Protein AF-M5P3E3-F1 (afdb_monomer)

Mean predicted aligned error: 1.96 Å

Structure (mmCIF, N/CA/C/O backbone):
data_AF-M5P3E3-F1
#
_entry.id   AF-M5P3E3-F1
#
loop_
_atom_site.group_PDB
_atom_site.id
_atom_site.type_symbol
_atom_site.label_atom_id
_atom_site.label_alt_id
_atom_site.label_comp_id
_atom_site.label_asym_id
_atom_site.label_entity_id
_atom_site.label_seq_id
_atom_site.pdbx_PDB_ins_code
_atom_site.Cartn_x
_atom_site.Cartn_y
_atom_site.Cartn_z
_atom_site.occupancy
_atom_site.B_iso_or_equiv
_atom_site.auth_seq_id
_atom_site.auth_comp_id
_atom_site.auth_asym_id
_atom_site.auth_atom_id
_atom_site.pdbx_PDB_model_num
ATOM 1 N N . MET A 1 1 ? -2.694 -1.749 -7.810 1.00 97.19 1 MET A N 1
ATOM 2 C CA . MET A 1 1 ? -2.571 -2.026 -6.359 1.00 97.19 1 MET A CA 1
ATOM 3 C C . MET A 1 1 ? -3.849 -1.734 -5.591 1.00 97.19 1 MET A C 1
ATOM 5 O O . MET A 1 1 ? -4.296 -2.624 -4.891 1.00 97.19 1 MET A O 1
ATOM 9 N N . ASN A 1 2 ? -4.477 -0.562 -5.753 1.00 97.75 2 ASN A N 1
ATOM 10 C CA . ASN A 1 2 ? -5.707 -0.230 -5.012 1.00 97.75 2 ASN A CA 1
ATOM 11 C C . ASN A 1 2 ? -6.861 -1.230 -5.200 1.00 97.75 2 ASN A C 1
ATOM 13 O O . ASN A 1 2 ? -7.500 -1.558 -4.217 1.00 97.75 2 ASN A O 1
ATOM 17 N N . ILE A 1 3 ? -7.090 -1.767 -6.408 1.00 98.62 3 ILE A N 1
ATOM 18 C CA . ILE A 1 3 ? -8.136 -2.791 -6.633 1.00 98.62 3 ILE A CA 1
ATOM 19 C C . ILE A 1 3 ? -7.896 -4.022 -5.744 1.00 98.62 3 ILE A C 1
ATOM 21 O O . ILE A 1 3 ? -8.772 -4.399 -4.983 1.00 98.62 3 ILE A O 1
ATOM 25 N N . ILE A 1 4 ? -6.667 -4.557 -5.744 1.00 98.69 4 ILE A N 1
ATOM 26 C CA . ILE A 1 4 ? -6.268 -5.677 -4.872 1.00 98.69 4 ILE A CA 1
ATOM 27 C C . ILE A 1 4 ? -6.534 -5.342 -3.402 1.00 98.69 4 ILE A C 1
ATOM 29 O O . ILE A 1 4 ? -7.075 -6.160 -2.668 1.00 98.69 4 ILE A O 1
ATOM 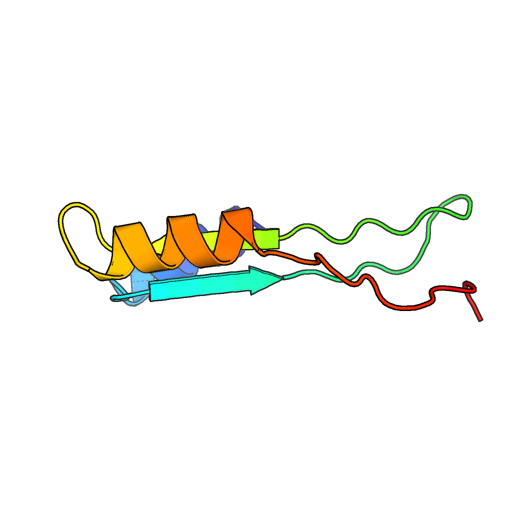33 N N . MET A 1 5 ? -6.146 -4.141 -2.962 1.00 98.81 5 MET A N 1
ATOM 34 C CA . MET A 1 5 ? -6.371 -3.717 -1.582 1.00 98.81 5 MET A CA 1
ATOM 35 C C . MET A 1 5 ? -7.868 -3.640 -1.252 1.00 98.81 5 MET A C 1
ATOM 37 O O . MET A 1 5 ? -8.266 -4.120 -0.199 1.00 98.81 5 MET A O 1
ATOM 41 N N . ASN A 1 6 ? -8.687 -3.077 -2.141 1.00 98.75 6 ASN A N 1
ATOM 42 C CA . ASN A 1 6 ? -10.123 -2.909 -1.929 1.00 98.75 6 ASN A CA 1
ATOM 43 C C . ASN A 1 6 ? -10.841 -4.257 -1.818 1.00 98.75 6 ASN A C 1
ATOM 45 O O . ASN A 1 6 ? -11.583 -4.454 -0.861 1.00 98.75 6 ASN A O 1
ATOM 49 N N . ASP A 1 7 ? -10.554 -5.197 -2.722 1.00 98.81 7 ASP A N 1
ATOM 50 C CA . ASP A 1 7 ? -11.157 -6.536 -2.698 1.00 98.81 7 ASP A CA 1
ATOM 51 C C . ASP A 1 7 ? -10.793 -7.279 -1.395 1.00 98.81 7 ASP A C 1
ATOM 53 O O . ASP A 1 7 ? -11.617 -7.964 -0.788 1.00 98.81 7 ASP A O 1
ATOM 57 N N . LEU A 1 8 ? -9.556 -7.102 -0.912 1.00 98.75 8 LEU A N 1
ATOM 58 C CA . LEU A 1 8 ? -9.095 -7.662 0.362 1.00 98.75 8 LEU A CA 1
ATOM 59 C C . LEU A 1 8 ? -9.721 -6.971 1.582 1.00 98.75 8 LEU A C 1
ATOM 61 O O . LEU A 1 8 ? -9.991 -7.636 2.585 1.00 98.75 8 LEU A O 1
ATOM 65 N N . ILE A 1 9 ? -9.950 -5.656 1.518 1.00 98.75 9 ILE A N 1
ATOM 66 C CA . ILE A 1 9 ? -10.660 -4.913 2.566 1.00 98.75 9 ILE A CA 1
ATOM 67 C C . ILE A 1 9 ? -12.100 -5.412 2.670 1.00 98.75 9 ILE A C 1
ATOM 69 O O . ILE A 1 9 ? -12.554 -5.689 3.778 1.00 98.75 9 ILE A O 1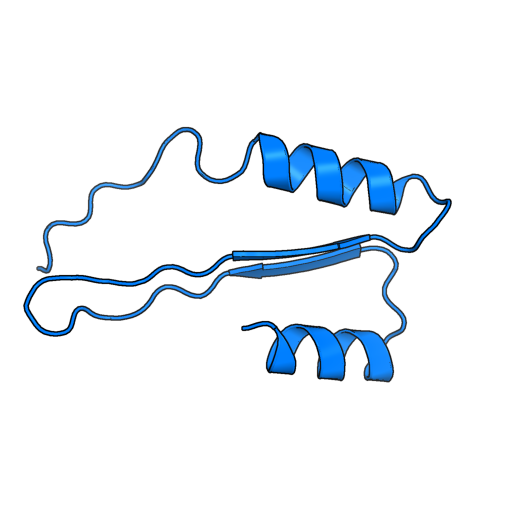
ATOM 73 N N . GLU A 1 10 ? -12.792 -5.565 1.540 1.00 98.75 10 GLU A N 1
ATOM 74 C CA . GLU A 1 10 ? -14.175 -6.045 1.495 1.00 98.75 10 GLU A CA 1
ATOM 75 C C . GLU A 1 10 ? -14.299 -7.468 2.049 1.00 98.75 10 GLU A C 1
ATOM 77 O O . GLU A 1 10 ? -15.173 -7.742 2.870 1.00 98.75 10 GLU A O 1
ATOM 82 N N . LEU A 1 11 ? -13.388 -8.364 1.658 1.00 98.75 11 LEU A N 1
ATOM 83 C CA . LEU A 1 11 ? -13.424 -9.761 2.083 1.00 98.75 11 LEU A CA 1
ATOM 84 C C . LEU A 1 11 ? -13.159 -9.947 3.585 1.00 98.75 11 LEU A C 1
ATOM 86 O O . LEU A 1 11 ? -13.725 -10.848 4.203 1.00 9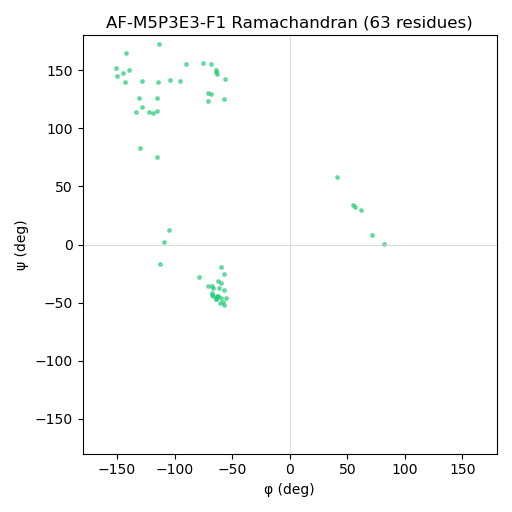8.75 11 LEU A O 1
ATOM 90 N N . MET A 1 12 ? -12.250 -9.156 4.161 1.00 98.69 12 MET A N 1
ATOM 91 C CA . MET A 1 12 ? -11.701 -9.435 5.494 1.00 98.69 12 MET A CA 1
ATOM 92 C C . MET A 1 12 ? -12.098 -8.429 6.572 1.00 98.69 12 MET A C 1
ATOM 94 O O . MET A 1 12 ? -11.881 -8.721 7.748 1.00 98.69 12 MET A O 1
ATOM 98 N N . ASP A 1 13 ? -12.597 -7.246 6.201 1.00 98.38 13 ASP A N 1
ATOM 99 C CA . ASP A 1 13 ? -12.741 -6.090 7.098 1.00 98.38 13 ASP A CA 1
ATOM 100 C C . ASP A 1 13 ? -11.512 -5.932 8.029 1.00 98.38 13 ASP A C 1
ATOM 102 O O . ASP A 1 13 ? -11.607 -6.018 9.261 1.00 98.38 13 ASP A O 1
ATOM 106 N N . PRO A 1 14 ? -10.291 -5.777 7.481 1.00 98.75 14 PRO A N 1
ATOM 107 C CA . PRO A 1 14 ? -9.084 -5.841 8.283 1.00 98.75 14 PRO A CA 1
ATOM 108 C C . PRO A 1 14 ? -8.980 -4.638 9.225 1.00 98.75 14 PRO A C 1
ATOM 110 O O . PRO A 1 14 ? -9.490 -3.544 8.982 1.00 98.75 14 PRO A O 1
ATOM 113 N N . ARG A 1 15 ? -8.243 -4.822 10.321 1.00 98.62 15 ARG A N 1
ATOM 114 C CA . ARG A 1 15 ? -7.861 -3.701 11.192 1.00 98.62 15 ARG A CA 1
ATOM 115 C C . ARG A 1 15 ? -6.881 -2.763 10.480 1.00 98.62 15 ARG A C 1
ATOM 117 O O . ARG A 1 15 ? -7.029 -1.549 10.561 1.00 98.62 15 ARG A O 1
ATOM 124 N N . TYR A 1 16 ? -5.900 -3.344 9.796 1.00 98.88 16 TYR A N 1
ATOM 125 C CA . TYR A 1 16 ? -4.865 -2.675 9.014 1.00 98.88 16 TYR A CA 1
ATOM 126 C C . TYR A 1 16 ? -4.446 -3.588 7.854 1.00 98.88 16 TYR A C 1
ATOM 128 O O . TYR A 1 16 ? -4.407 -4.807 8.039 1.00 98.88 16 TYR A O 1
ATOM 136 N N . ILE A 1 17 ? -4.117 -3.018 6.697 1.00 98.81 17 ILE A N 1
ATOM 137 C CA . ILE A 1 17 ? -3.538 -3.733 5.552 1.00 98.81 17 ILE A CA 1
ATOM 138 C C . ILE A 1 17 ? -2.650 -2.785 4.737 1.00 98.81 17 ILE A C 1
ATOM 140 O O . ILE A 1 17 ? -2.886 -1.580 4.701 1.00 98.81 17 ILE A O 1
ATOM 144 N N . GLU A 1 18 ? -1.638 -3.327 4.066 1.00 98.81 18 GLU A N 1
ATOM 145 C CA . GLU A 1 18 ? -0.844 -2.611 3.069 1.00 98.81 18 GLU A CA 1
ATOM 146 C C . GLU A 1 18 ? -0.542 -3.507 1.872 1.00 98.81 18 GLU A C 1
ATOM 148 O O . GLU A 1 18 ? -0.448 -4.729 1.993 1.00 98.81 18 GLU A O 1
ATOM 153 N N . VAL A 1 19 ? -0.407 -2.883 0.708 1.00 98.69 19 VAL A N 1
ATOM 154 C CA . VAL A 1 19 ? -0.102 -3.543 -0.553 1.00 98.69 19 VAL A CA 1
ATOM 155 C C . VAL A 1 19 ? 1.003 -2.750 -1.244 1.00 98.69 19 VAL A C 1
ATOM 157 O O . VAL A 1 19 ? 0.791 -1.615 -1.674 1.00 98.69 19 VAL A O 1
ATOM 160 N N . TRP A 1 20 ? 2.175 -3.369 -1.377 1.00 98.75 20 TRP A N 1
ATOM 161 C CA . TRP A 1 20 ? 3.337 -2.802 -2.060 1.00 98.75 20 TRP A CA 1
ATOM 162 C C . TRP A 1 20 ? 3.660 -3.636 -3.297 1.00 98.75 20 TRP A C 1
ATOM 164 O O . TRP A 1 20 ? 3.987 -4.817 -3.191 1.00 98.75 20 TRP A O 1
ATOM 174 N N . GLY A 1 21 ? 3.516 -3.039 -4.477 1.00 98.31 21 GLY A N 1
ATOM 175 C CA . GLY A 1 21 ? 3.943 -3.645 -5.733 1.00 98.31 21 GLY A CA 1
ATOM 176 C C . GLY A 1 21 ? 5.336 -3.164 -6.110 1.00 98.31 21 GLY A C 1
ATOM 177 O O . GLY A 1 21 ? 5.612 -1.980 -5.967 1.00 98.31 21 GLY A O 1
ATOM 178 N N . LYS A 1 22 ? 6.168 -4.065 -6.635 1.00 98.19 22 LYS A N 1
ATOM 179 C CA . LYS A 1 22 ? 7.446 -3.731 -7.271 1.00 98.19 22 LYS A CA 1
ATOM 180 C C . LYS A 1 22 ? 7.446 -4.264 -8.696 1.00 98.19 22 LYS A C 1
ATOM 182 O O . LYS A 1 22 ? 7.331 -5.478 -8.889 1.00 98.19 22 LYS A O 1
ATOM 187 N N . PHE A 1 23 ? 7.473 -3.384 -9.693 1.00 98.25 23 PHE A N 1
ATOM 188 C CA . PHE A 1 23 ? 7.301 -3.787 -11.094 1.00 98.25 23 PHE A CA 1
ATOM 189 C C . PHE A 1 23 ? 8.623 -3.784 -11.853 1.00 98.25 23 PHE A C 1
ATOM 191 O O . PHE A 1 23 ? 9.440 -2.879 -11.724 1.00 98.25 23 PHE A O 1
ATOM 198 N N . THR A 1 24 ? 8.796 -4.775 -12.730 1.00 97.81 24 THR A N 1
ATOM 199 C CA . THR A 1 24 ? 9.946 -4.809 -13.644 1.00 97.81 24 THR A CA 1
ATOM 200 C C . THR A 1 24 ? 9.920 -3.619 -14.608 1.00 97.81 24 THR A C 1
ATOM 202 O O . THR A 1 24 ? 8.838 -3.193 -15.029 1.00 97.81 24 THR A O 1
ATOM 205 N N . PRO A 1 25 ? 11.092 -3.096 -15.003 1.00 98.00 25 PRO A N 1
ATOM 206 C CA . PRO A 1 25 ? 11.171 -1.869 -15.775 1.00 98.00 25 PRO A CA 1
ATOM 207 C C . PRO A 1 25 ? 10.521 -1.989 -17.158 1.00 98.00 25 PRO A C 1
ATOM 209 O O . PRO A 1 25 ? 10.537 -3.041 -17.810 1.00 98.00 25 PRO A O 1
ATOM 212 N N . ARG A 1 26 ? 9.974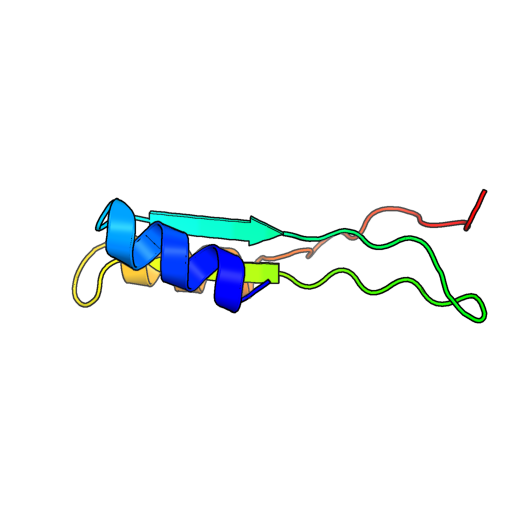 -0.875 -17.645 1.00 98.19 26 ARG A N 1
ATOM 213 C CA . ARG A 1 26 ? 9.580 -0.663 -19.045 1.00 98.19 26 ARG A CA 1
ATOM 214 C C . ARG A 1 26 ? 10.153 0.677 -19.489 1.00 98.19 26 ARG A C 1
ATOM 216 O O . ARG A 1 26 ? 9.976 1.679 -18.810 1.00 98.19 26 ARG A O 1
ATOM 2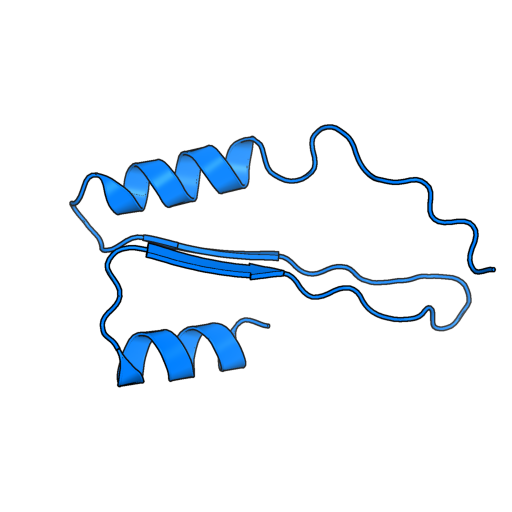23 N N . GLY A 1 27 ? 10.908 0.686 -20.590 1.00 97.06 27 GLY A N 1
ATOM 224 C CA . GLY A 1 27 ? 11.641 1.888 -21.010 1.00 97.06 27 GLY A CA 1
ATOM 225 C C . GLY A 1 27 ? 12.691 2.360 -19.993 1.00 97.06 27 GLY A C 1
ATOM 226 O O . GLY A 1 27 ? 12.945 3.553 -19.897 1.00 97.06 27 GLY A O 1
ATOM 227 N N . GLY A 1 28 ? 13.271 1.440 -19.212 1.00 96.75 28 GLY A N 1
ATOM 228 C CA . GLY A 1 28 ? 14.288 1.751 -18.197 1.00 96.75 28 GLY A CA 1
ATOM 229 C C . GLY A 1 28 ? 13.747 2.258 -16.854 1.00 96.75 28 GLY A C 1
ATOM 230 O O . GLY A 1 28 ? 14.544 2.511 -15.957 1.00 96.75 28 GLY A O 1
ATOM 231 N N . ILE A 1 29 ? 12.424 2.374 -16.696 1.00 97.88 29 ILE A N 1
ATOM 232 C CA . ILE A 1 29 ? 11.769 2.850 -15.470 1.00 97.88 29 ILE A CA 1
ATOM 233 C C . ILE A 1 29 ? 10.944 1.715 -14.858 1.00 97.88 29 ILE A C 1
ATOM 235 O O . ILE A 1 29 ? 10.099 1.133 -15.544 1.00 97.88 29 ILE A O 1
ATOM 239 N N . SER A 1 30 ? 11.179 1.410 -13.582 1.00 98.19 30 SER A N 1
ATOM 240 C CA . SER A 1 30 ? 10.291 0.608 -12.731 1.00 98.19 30 SER A CA 1
ATOM 241 C C . SER A 1 30 ? 9.290 1.510 -12.003 1.00 98.19 30 SER A C 1
ATOM 243 O O . SER A 1 30 ? 9.520 2.706 -11.823 1.00 98.19 30 SER A O 1
ATOM 245 N N . ILE A 1 31 ? 8.143 0.949 -11.622 1.00 98.44 31 ILE A N 1
ATOM 246 C CA . ILE A 1 31 ? 7.094 1.666 -10.889 1.00 98.44 31 ILE A CA 1
ATOM 247 C C . ILE A 1 31 ? 6.745 0.820 -9.675 1.00 98.44 31 ILE A C 1
ATOM 249 O O . ILE A 1 31 ? 6.223 -0.281 -9.843 1.00 98.44 31 ILE A O 1
ATOM 253 N N . ASP A 1 32 ? 6.960 1.358 -8.477 1.00 98.56 32 ASP A N 1
ATOM 254 C CA . ASP A 1 32 ? 6.767 0.620 -7.228 1.00 98.56 32 ASP A CA 1
ATOM 255 C C . ASP A 1 32 ? 5.628 1.235 -6.393 1.00 98.56 32 ASP A C 1
ATOM 257 O O . ASP A 1 32 ? 5.860 1.975 -5.438 1.00 98.56 32 ASP A O 1
ATOM 261 N N . PRO A 1 33 ? 4.357 1.005 -6.775 1.00 98.50 33 PRO A N 1
ATOM 262 C CA . PRO A 1 33 ? 3.212 1.588 -6.089 1.00 98.50 33 PRO A CA 1
ATOM 263 C C . PRO A 1 33 ? 2.993 0.970 -4.701 1.00 98.50 33 PRO A C 1
ATOM 265 O O . PRO A 1 33 ? 2.846 -0.248 -4.564 1.00 98.50 33 PRO A O 1
ATOM 268 N N . TYR A 1 34 ? 2.836 1.828 -3.697 1.00 98.81 34 TYR A N 1
ATOM 269 C CA . TYR A 1 34 ? 2.432 1.476 -2.336 1.00 98.81 34 TYR A CA 1
ATOM 270 C C . TYR A 1 34 ? 1.059 2.063 -2.003 1.00 98.81 34 TYR A C 1
ATOM 272 O O . TYR A 1 34 ? 0.741 3.194 -2.367 1.00 98.81 34 TYR A O 1
ATOM 280 N N . THR A 1 35 ? 0.234 1.285 -1.310 1.00 98.81 35 THR A N 1
ATOM 281 C CA . THR A 1 35 ? -1.032 1.741 -0.733 1.00 98.81 35 THR A CA 1
ATOM 282 C C . THR A 1 35 ? -1.271 1.028 0.590 1.00 98.81 35 THR A C 1
ATOM 284 O O . THR A 1 35 ? -0.847 -0.115 0.772 1.00 98.81 35 THR A O 1
ATOM 287 N N . ASN A 1 36 ? -1.922 1.697 1.534 1.00 98.88 36 ASN A N 1
ATOM 288 C CA . ASN A 1 36 ? -2.281 1.108 2.811 1.00 98.88 36 ASN A CA 1
ATOM 289 C C . ASN A 1 36 ? -3.653 1.595 3.283 1.00 98.88 36 ASN A C 1
ATOM 291 O O . ASN A 1 36 ? -4.218 2.556 2.764 1.00 98.88 36 ASN A O 1
ATOM 295 N N . TYR A 1 37 ? -4.199 0.882 4.259 1.00 98.88 37 TYR A N 1
ATOM 296 C CA . TYR A 1 37 ? -5.478 1.176 4.877 1.00 98.88 37 TYR A CA 1
A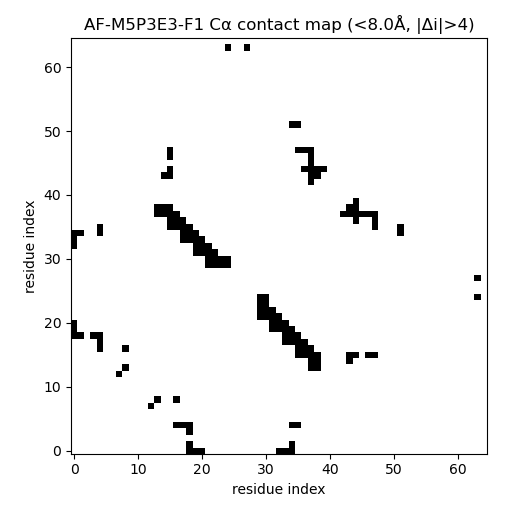TOM 297 C C . TYR A 1 37 ? -5.411 0.866 6.366 1.00 98.88 37 TYR A C 1
ATOM 299 O O . TYR A 1 37 ? -4.867 -0.155 6.795 1.00 98.88 37 TYR A O 1
ATOM 307 N N . GLY A 1 38 ? -6.026 1.737 7.155 1.00 98.81 38 GLY A N 1
ATOM 308 C CA . GLY A 1 38 ? -6.286 1.524 8.566 1.00 98.81 38 GLY A CA 1
ATOM 309 C C . GLY A 1 38 ? -7.753 1.779 8.855 1.00 98.81 38 GLY A C 1
ATOM 310 O O . GLY A 1 38 ? -8.333 2.715 8.311 1.00 98.81 38 GLY A O 1
ATOM 311 N N . ARG A 1 39 ? -8.357 0.959 9.720 1.00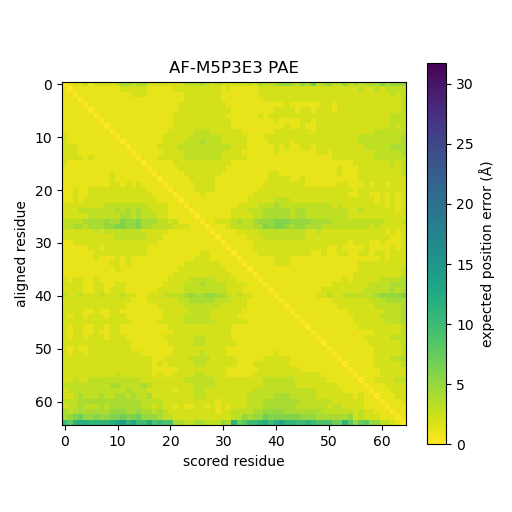 98.62 39 ARG A N 1
ATOM 312 C CA . ARG A 1 39 ? -9.780 1.095 10.043 1.00 98.62 39 ARG A CA 1
ATOM 313 C C . ARG A 1 39 ? -10.094 2.505 10.590 1.00 98.62 39 ARG A C 1
ATOM 315 O O . ARG A 1 39 ? -9.480 2.873 11.601 1.00 98.62 39 ARG A O 1
ATOM 322 N N . PRO A 1 40 ? -11.055 3.248 10.000 1.00 98.62 40 PRO A N 1
ATOM 323 C CA . PRO A 1 40 ? -11.350 4.631 10.378 1.00 98.62 40 PRO A CA 1
ATOM 324 C C . PRO A 1 40 ? -11.698 4.808 11.857 1.00 98.62 40 PRO A C 1
ATOM 326 O O . PRO A 1 40 ? -12.366 3.959 12.454 1.00 98.62 40 PRO A O 1
ATOM 329 N N . GLY A 1 41 ? -11.248 5.909 12.461 1.00 98.31 41 GLY A N 1
ATOM 330 C CA . GLY A 1 41 ? -11.526 6.258 13.857 1.00 98.31 41 GLY A CA 1
ATOM 331 C C . GLY A 1 41 ? -10.808 5.380 14.887 1.00 98.31 41 GLY A C 1
ATOM 332 O O . GLY A 1 41 ? -11.080 5.471 16.085 1.00 98.31 41 GLY A O 1
ATOM 333 N N . THR A 1 42 ? -9.888 4.517 14.453 1.00 98.75 42 THR A N 1
ATOM 334 C CA . THR A 1 42 ? -9.131 3.625 15.338 1.00 98.75 42 THR A CA 1
ATOM 335 C C . THR A 1 42 ? -7.646 3.976 15.361 1.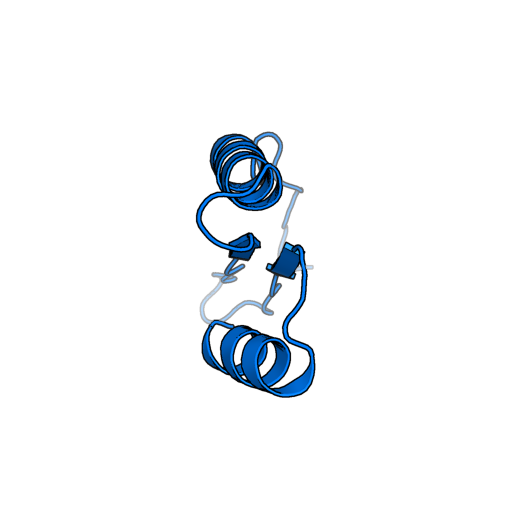00 98.75 42 THR A C 1
ATOM 337 O O . THR A 1 42 ? -7.142 4.760 14.562 1.00 98.75 42 THR A O 1
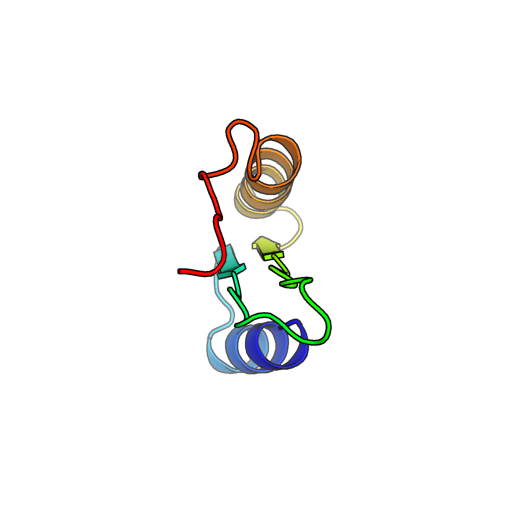ATOM 340 N N . LYS A 1 43 ? -6.883 3.322 16.245 1.00 98.69 43 LYS A N 1
ATOM 341 C CA . LYS A 1 43 ? -5.414 3.422 16.233 1.00 98.69 43 LYS A CA 1
ATOM 342 C C . LYS A 1 43 ? -4.771 2.946 14.920 1.00 98.69 43 LYS A C 1
ATOM 344 O O . LYS A 1 43 ? -3.615 3.271 14.675 1.00 98.69 43 LYS A O 1
ATOM 349 N N . TYR A 1 44 ? -5.482 2.163 14.109 1.00 98.75 44 TYR A N 1
ATOM 350 C CA . TYR A 1 44 ? -4.952 1.619 12.863 1.00 98.75 44 TYR A CA 1
ATOM 351 C C . TYR A 1 44 ? -4.951 2.644 11.726 1.00 98.75 44 TYR A C 1
ATOM 353 O O . TYR A 1 44 ? -4.075 2.579 10.874 1.00 98.75 44 TYR A O 1
ATOM 361 N N . GLU A 1 45 ? -5.857 3.622 11.749 1.00 98.75 45 GLU A N 1
ATOM 362 C CA . GLU A 1 45 ? -5.826 4.779 10.844 1.00 98.75 45 GLU A CA 1
ATOM 363 C C . GLU A 1 45 ? -4.533 5.583 11.040 1.00 98.75 45 GLU A C 1
ATOM 365 O O . GLU A 1 45 ? -3.752 5.742 10.107 1.00 98.75 45 GLU A O 1
ATOM 370 N N . LYS A 1 46 ? -4.203 5.926 12.293 1.00 98.69 46 LYS A N 1
ATOM 371 C CA . LYS A 1 46 ? -2.921 6.568 12.647 1.00 98.69 46 LYS A CA 1
ATOM 372 C C . LYS A 1 46 ? -1.703 5.723 12.273 1.00 98.69 46 LYS A C 1
ATOM 374 O O . LYS A 1 46 ? -0.647 6.257 11.954 1.00 98.69 46 LYS A O 1
ATOM 379 N N . MET A 1 47 ? -1.826 4.396 12.336 1.00 98.75 47 MET A N 1
ATOM 380 C CA . MET A 1 47 ? -0.771 3.491 11.879 1.00 98.75 47 MET A CA 1
ATOM 381 C C . MET A 1 47 ? -0.590 3.568 10.358 1.00 98.75 47 MET A C 1
ATOM 383 O O . MET A 1 47 ? 0.551 3.587 9.903 1.00 98.75 47 MET A O 1
ATOM 387 N N . ALA A 1 48 ? -1.676 3.632 9.584 1.00 98.81 48 ALA A N 1
ATOM 388 C CA . ALA A 1 48 ? -1.622 3.807 8.135 1.00 98.81 48 ALA A CA 1
ATOM 389 C C . ALA A 1 48 ? -0.996 5.154 7.748 1.00 98.81 48 ALA A C 1
ATOM 391 O O . ALA A 1 48 ? -0.067 5.169 6.940 1.00 98.81 48 ALA A O 1
ATOM 392 N N . GLU A 1 49 ? -1.397 6.245 8.408 1.00 98.75 49 GLU A N 1
ATOM 393 C CA . GLU A 1 49 ? -0.776 7.569 8.257 1.00 98.75 49 GLU A CA 1
ATOM 394 C C . GLU A 1 49 ? 0.721 7.534 8.577 1.00 98.75 49 GLU A C 1
ATOM 396 O O . GLU A 1 49 ? 1.544 7.940 7.760 1.00 98.75 49 GLU A O 1
ATOM 401 N N . TYR A 1 50 ? 1.093 6.990 9.742 1.00 98.81 50 TYR A N 1
ATOM 402 C CA . TYR A 1 50 ? 2.489 6.911 10.166 1.00 98.81 50 TYR A CA 1
ATOM 403 C C . TYR A 1 50 ? 3.333 6.107 9.175 1.00 98.81 50 TYR A C 1
ATOM 405 O O . TYR A 1 50 ? 4.424 6.535 8.799 1.00 98.81 50 TYR A O 1
ATOM 413 N N . ARG A 1 51 ? 2.840 4.945 8.730 1.00 98.75 51 ARG A N 1
ATOM 414 C CA . ARG A 1 51 ? 3.567 4.100 7.777 1.00 98.75 51 ARG A CA 1
ATOM 415 C C . ARG A 1 51 ? 3.676 4.749 6.409 1.00 98.75 51 ARG A C 1
ATOM 417 O O . ARG A 1 51 ? 4.725 4.612 5.799 1.00 98.75 51 ARG A O 1
ATOM 424 N N . LEU A 1 52 ? 2.656 5.484 5.969 1.00 98.56 52 LEU A N 1
ATOM 425 C CA . LEU A 1 52 ? 2.703 6.239 4.720 1.00 98.56 52 LEU A CA 1
ATOM 426 C C . LEU A 1 52 ? 3.716 7.391 4.798 1.00 98.56 52 LEU A C 1
ATOM 428 O O . LEU A 1 52 ? 4.523 7.550 3.892 1.00 98.56 52 LEU A O 1
ATOM 432 N N . MET A 1 53 ? 3.727 8.151 5.898 1.00 98.56 53 MET A N 1
ATOM 433 C CA . MET A 1 53 ? 4.677 9.254 6.109 1.00 98.56 53 MET A CA 1
ATOM 434 C C . MET A 1 53 ? 6.138 8.797 6.151 1.00 98.56 53 MET A C 1
ATOM 436 O O . MET A 1 53 ? 7.028 9.558 5.788 1.00 98.56 53 MET A O 1
ATOM 440 N N . ASN A 1 54 ? 6.381 7.577 6.629 1.00 98.62 54 ASN A N 1
ATOM 441 C CA . ASN A 1 54 ? 7.718 6.995 6.742 1.00 98.62 54 ASN A CA 1
ATOM 442 C C . ASN A 1 54 ? 7.981 5.936 5.660 1.00 98.62 54 ASN A C 1
ATOM 444 O O . ASN A 1 54 ? 8.936 5.165 5.777 1.00 98.62 54 ASN A O 1
ATOM 448 N N . HIS A 1 55 ? 7.122 5.851 4.641 1.00 98.50 55 HIS A N 1
ATOM 449 C CA . HIS A 1 55 ? 7.270 4.860 3.589 1.00 98.50 55 HIS A CA 1
ATOM 450 C C . HIS A 1 55 ? 8.502 5.187 2.747 1.00 98.50 55 HIS A C 1
ATOM 452 O O . HIS A 1 55 ? 8.659 6.316 2.291 1.00 98.50 55 HIS A O 1
ATOM 458 N N . ASP A 1 56 ? 9.358 4.183 2.560 1.00 97.56 56 ASP A N 1
ATOM 459 C CA . ASP A 1 56 ? 10.509 4.232 1.656 1.00 97.56 56 ASP A CA 1
ATOM 460 C C . ASP A 1 56 ? 11.484 5.405 1.897 1.00 97.56 56 ASP A C 1
ATOM 462 O O . ASP A 1 56 ? 12.099 5.932 0.976 1.00 97.56 56 ASP A O 1
ATOM 466 N N . LEU A 1 57 ? 11.670 5.813 3.163 1.00 97.94 57 LEU A N 1
ATOM 467 C CA . LEU A 1 57 ? 12.650 6.851 3.544 1.00 97.94 57 LEU A CA 1
ATOM 468 C C . LEU A 1 57 ? 14.089 6.515 3.124 1.00 97.94 57 LEU A C 1
ATOM 470 O O . LEU A 1 57 ? 14.921 7.409 2.970 1.00 97.94 57 LEU A O 1
ATOM 474 N N . TYR A 1 58 ? 14.376 5.225 2.972 1.00 98.06 58 TYR A N 1
ATOM 475 C CA . TYR A 1 58 ? 15.660 4.698 2.537 1.00 98.06 58 TYR A CA 1
ATOM 476 C C . TYR A 1 58 ? 15.411 3.710 1.394 1.00 98.06 58 TYR A C 1
ATOM 478 O O . TYR A 1 58 ? 15.316 2.508 1.656 1.00 98.06 58 TYR A O 1
ATOM 486 N N . PRO A 1 59 ? 15.260 4.208 0.154 1.00 97.38 59 PRO A N 1
ATOM 487 C CA . PRO A 1 59 ? 14.974 3.359 -0.991 1.00 97.38 59 PRO A CA 1
ATOM 488 C C . PRO A 1 59 ? 16.127 2.396 -1.272 1.00 97.38 59 PRO A C 1
ATOM 490 O O . PRO A 1 59 ? 17.297 2.687 -1.001 1.00 97.38 59 PRO A O 1
ATOM 493 N N . GLU A 1 60 ? 15.793 1.233 -1.825 1.00 96.31 60 GLU A N 1
ATOM 494 C CA . GLU A 1 60 ? 16.781 0.235 -2.231 1.00 96.31 60 GLU A CA 1
ATOM 495 C C . GLU A 1 60 ? 17.502 0.637 -3.526 1.00 96.31 60 GLU A C 1
ATOM 497 O O . GLU A 1 60 ? 16.987 1.391 -4.354 1.00 96.31 60 GLU A O 1
ATOM 502 N N . THR A 1 61 ? 18.708 0.107 -3.731 1.00 97.81 61 THR A N 1
ATOM 503 C CA . THR A 1 61 ? 19.408 0.268 -5.008 1.00 97.81 61 THR A CA 1
ATOM 504 C C . THR A 1 61 ? 18.714 -0.563 -6.085 1.00 97.81 61 THR A C 1
ATOM 506 O O . THR A 1 61 ? 18.627 -1.782 -5.956 1.00 97.81 61 THR A O 1
ATOM 509 N N . VAL A 1 62 ? 18.297 0.087 -7.175 1.00 96.94 62 VAL A N 1
ATOM 510 C CA . VAL A 1 62 ? 17.753 -0.562 -8.376 1.00 96.94 62 VAL A CA 1
ATOM 511 C C . VAL A 1 62 ? 18.657 -0.237 -9.563 1.00 96.94 62 VAL A C 1
ATOM 513 O O . VAL A 1 62 ? 18.754 0.914 -9.983 1.00 96.94 62 VAL A O 1
ATOM 516 N N . ASP A 1 63 ? 19.333 -1.249 -10.105 1.00 97.00 63 ASP A N 1
ATOM 517 C CA . ASP A 1 63 ? 20.269 -1.114 -11.231 1.00 97.00 63 ASP A CA 1
ATOM 518 C C . ASP A 1 63 ? 19.745 -1.724 -12.547 1.00 97.00 63 ASP A C 1
ATOM 520 O O . ASP A 1 63 ? 20.428 -1.663 -13.573 1.00 97.00 63 ASP A O 1
ATOM 524 N N . ASN A 1 64 ? 18.514 -2.253 -12.533 1.00 94.12 64 ASN A N 1
ATOM 525 C CA . ASN A 1 64 ? 17.869 -2.961 -13.643 1.00 94.12 64 ASN A CA 1
ATOM 526 C C . ASN A 1 64 ? 18.675 -4.176 -14.154 1.00 94.12 64 ASN A C 1
ATOM 528 O O . ASN A 1 64 ? 18.628 -4.464 -15.357 1.00 94.12 64 ASN A O 1
ATOM 532 N N . ARG A 1 65 ? 19.416 -4.872 -13.277 1.00 88.69 65 ARG A N 1
ATOM 533 C CA . ARG A 1 65 ? 20.192 -6.075 -13.621 1.00 88.69 65 ARG A CA 1
ATOM 534 C C . ARG A 1 65 ? 19.922 -7.278 -12.726 1.00 88.69 65 ARG A C 1
ATOM 536 O O . ARG A 1 65 ? 19.360 -7.111 -11.626 1.00 88.69 65 ARG A O 1
#

Secondary structure (DSSP, 8-state):
-HHHHHHHHHHH--SEEEEE-----BTTB----EEEEE-TTSHHHHHHHHHHHTTTSSPPP----

Nearest PDB structures (foldseek):
  4f8b-assembly1_B-2  TM=1.011E+00  e=1.122E-09  Bacillus subtilis subsp. subtilis str. 168
  5udg-assembly1_A  TM=9.997E-01  e=1.838E-09  Bacillus subtilis
  4fgc-assembly1_A-2  TM=9.499E-01  e=1.268E-07  Bacillus subtilis subsp. subtilis str. 168
  2wbl-assembly1_B  TM=2.798E-01  e=2.020E+00  Arabidopsis thaliana
  7tjh-assembly1_I  TM=2.918E-01  e=4.090E+00  Saccharomyces cerevisiae

Organism: NCBI:txid1274524

Radius of gyration: 14.14 Å; Cα contacts (8 Å, |Δi|>4): 74; chains: 1; bounding box: 34×19×37 Å

Sequence (65 aa):
MNIIMNDLIELMDPRYIEVWGKFTPRGGISIDPYTNYGRPGTKYEKMAEYRLMNHDLYPETVDNR

Solvent-accessible surface area (backbone atoms only — not comparable to full-atom values): 4119 Å² total; per-residue (Å²): 104,66,66,64,49,49,56,50,39,72,75,60,68,52,60,58,53,74,46,75,46,81,43,80,61,60,98,87,45,60,59,66,56,71,51,68,44,27,35,80,98,43,77,34,27,59,48,32,53,52,50,58,78,57,53,71,81,74,70,78,92,81,85,92,123

InterPro domains:
  IPR016856 NADPH-dependent 7-cyano-7-deazaguanine reductase, QueF type 1 [MF_00818] (1-65)
  IPR029500 NADPH-dependent 7-cyano-7-deazaguanine reductase QueF [PF14489] (2-40)
  IPR043133 GTP cyclohydrolase I, C-terminal/NADPH-dependent 7-cyano-7-deazaguanine reductase [G3DSA:3.30.1130.10] (1-65)
  IPR050084 NADPH-dependent 7-cyano-7-deazaguanine reductase [PTHR34354] (1-49)

pLDDT: mean 98.14, std 1.42, range [88.69, 98.88]

Foldseek 3Di:
DVVVVVVVCVVPVDQKDKDWDWAQDDPNDIDIDIDMDHDPPDVRRVVRVVCVVCPPPPPDDDPND